Protein AF-A0A7X2SZA6-F1 (afdb_monomer_lite)

Organism: Enterobacter agglomerans (NCBI:txid549)

Radius of gyration: 14.44 Å; chains: 1; bounding box: 27×26×45 Å

Foldseek 3Di:
DDDDDAPDDPVSNVVVLVVVLVVLAQADEAEPDDDDPVSVVVCVVSVHAYEYECDPDDDPRHHYHHDPCVVVVVVVVD

InterPro domains:
  IPR028082 Periplasmic binding protein-like I [SSF53822] (3-77)

pLDDT: mean 81.09, std 10.89, range [57.88, 94.75]

Secondary structure (DSSP, 8-state):
-------S-HHHHHHHHHHHHHTT-SEEEEESSSSPHHHHHHHHHTT-EEEEES-----TTPEEE---HHHHHHHHT-

Structure (mmCIF, N/CA/C/O backbone):
data_AF-A0A7X2SZA6-F1
#
_entry.id   AF-A0A7X2SZA6-F1
#
loop_
_atom_site.group_PDB
_atom_site.id
_atom_site.type_symbol
_atom_site.label_atom_id
_atom_site.label_alt_id
_atom_site.label_comp_id
_atom_site.label_asym_id
_atom_site.label_entity_id
_atom_site.label_seq_id
_atom_site.pdbx_PDB_ins_code
_atom_site.Cartn_x
_atom_site.Cartn_y
_atom_site.Cartn_z
_atom_site.occupancy
_atom_site.B_iso_or_equiv
_atom_site.auth_seq_id
_atom_site.auth_comp_id
_atom_site.auth_asym_id
_atom_site.auth_atom_id
_atom_site.pdbx_PDB_model_num
ATOM 1 N N . ALA A 1 1 ? 5.755 6.534 14.524 1.00 73.31 1 ALA A N 1
ATOM 2 C CA . ALA A 1 1 ? 5.432 5.892 13.233 1.00 73.31 1 ALA A CA 1
ATOM 3 C C . ALA A 1 1 ? 5.400 4.382 13.434 1.00 73.31 1 ALA A C 1
ATOM 5 O O . ALA A 1 1 ? 6.070 3.901 14.341 1.00 73.31 1 ALA A O 1
ATOM 6 N N . MET A 1 2 ? 4.618 3.657 12.641 1.00 83.62 2 MET A N 1
ATOM 7 C CA . MET A 1 2 ? 4.440 2.207 12.750 1.00 83.62 2 MET A CA 1
ATOM 8 C C . MET A 1 2 ? 4.636 1.597 11.363 1.00 83.62 2 MET A C 1
ATOM 10 O O . MET A 1 2 ? 4.161 2.154 10.377 1.00 83.62 2 MET A O 1
ATOM 14 N N . LEU A 1 3 ? 5.359 0.481 11.304 1.00 82.88 3 LEU A N 1
ATOM 15 C CA . LEU A 1 3 ? 5.649 -0.254 10.078 1.00 82.88 3 LEU A CA 1
ATOM 16 C C . LEU A 1 3 ? 5.117 -1.673 10.235 1.00 82.88 3 LEU A C 1
ATOM 18 O O . LEU A 1 3 ? 5.445 -2.355 11.205 1.00 82.88 3 LEU A O 1
ATOM 22 N N . ILE A 1 4 ? 4.313 -2.110 9.274 1.00 78.62 4 ILE A N 1
ATOM 23 C CA . ILE A 1 4 ? 3.759 -3.458 9.241 1.00 78.62 4 ILE A CA 1
ATOM 24 C C . ILE A 1 4 ? 4.362 -4.160 8.041 1.00 78.62 4 ILE A C 1
ATOM 26 O O . ILE A 1 4 ? 4.178 -3.724 6.909 1.00 78.62 4 ILE A O 1
ATOM 30 N N . ASN A 1 5 ? 5.092 -5.239 8.305 1.00 77.38 5 ASN A N 1
ATOM 31 C CA . ASN A 1 5 ? 5.534 -6.139 7.256 1.00 77.38 5 ASN A CA 1
ATOM 32 C C . ASN A 1 5 ? 4.428 -7.163 6.990 1.00 77.38 5 ASN A C 1
ATOM 34 O O . ASN A 1 5 ? 3.910 -7.796 7.912 1.00 77.38 5 ASN A O 1
ATOM 38 N N . THR A 1 6 ? 4.081 -7.292 5.721 1.00 72.69 6 THR A N 1
ATOM 39 C CA . THR A 1 6 ? 2.934 -8.034 5.216 1.00 72.69 6 THR A CA 1
ATOM 40 C C . THR A 1 6 ? 3.322 -9.298 4.448 1.00 72.69 6 THR A C 1
ATOM 42 O O . THR A 1 6 ? 2.558 -9.767 3.611 1.00 72.69 6 THR A O 1
ATOM 45 N N . ASP A 1 7 ? 4.494 -9.870 4.748 1.00 72.62 7 ASP A N 1
ATOM 46 C CA . ASP A 1 7 ? 4.937 -11.183 4.253 1.00 72.62 7 ASP A CA 1
ATOM 47 C C . ASP A 1 7 ? 3.905 -12.309 4.529 1.00 72.62 7 ASP A C 1
ATOM 49 O O . ASP A 1 7 ? 3.009 -12.136 5.354 1.00 72.62 7 ASP A O 1
ATOM 53 N N . ARG A 1 8 ? 4.061 -13.457 3.842 1.00 58.44 8 ARG A N 1
ATOM 54 C CA . ARG A 1 8 ? 3.171 -14.627 3.592 1.00 58.44 8 ARG A CA 1
ATOM 55 C C . ARG A 1 8 ? 2.319 -15.205 4.740 1.00 58.44 8 ARG A C 1
ATOM 57 O O . ARG A 1 8 ? 1.692 -16.243 4.549 1.00 58.44 8 ARG A O 1
ATOM 64 N N . SER A 1 9 ? 2.279 -14.615 5.931 1.00 57.88 9 SER A N 1
ATOM 65 C CA . SER A 1 9 ? 1.376 -15.025 7.007 1.00 57.88 9 SER A CA 1
ATOM 66 C C . SER A 1 9 ? 0.203 -14.050 7.165 1.00 57.88 9 SER A C 1
ATOM 68 O O . SER A 1 9 ? 0.273 -13.086 7.934 1.00 57.88 9 SER A O 1
ATOM 70 N N . ASP A 1 10 ? -0.912 -14.360 6.508 1.00 60.34 10 ASP A N 1
ATOM 71 C CA . ASP A 1 10 ? -2.172 -13.598 6.557 1.00 60.34 10 ASP A CA 1
ATOM 72 C C . ASP A 1 10 ? -2.656 -13.295 7.992 1.00 60.34 10 ASP A C 1
ATOM 74 O O . ASP A 1 10 ? -3.242 -12.244 8.275 1.00 60.34 10 ASP A O 1
ATOM 78 N N . ALA A 1 11 ? -2.353 -14.189 8.941 1.00 59.12 11 ALA A N 1
ATOM 79 C CA . ALA A 1 11 ? -2.715 -14.041 10.350 1.00 59.12 11 ALA A CA 1
ATOM 80 C C . ALA A 1 11 ? -1.940 -12.923 11.076 1.00 59.12 11 ALA A C 1
ATOM 82 O O . ALA A 1 11 ? -2.524 -12.198 11.883 1.00 59.12 11 ALA A O 1
ATOM 83 N N . ARG A 1 12 ? -0.638 -12.742 10.793 1.00 61.69 12 ARG A N 1
ATOM 84 C CA . ARG A 1 12 ? 0.156 -11.663 11.420 1.00 61.69 12 ARG A CA 1
ATOM 85 C C . ARG A 1 12 ? -0.187 -10.306 10.824 1.00 61.69 12 ARG A C 1
ATOM 87 O O . ARG A 1 12 ? -0.229 -9.321 11.557 1.00 61.69 12 ARG A O 1
ATOM 94 N N . VAL A 1 13 ? -0.497 -10.280 9.528 1.00 64.50 13 VAL A N 1
ATOM 95 C CA . VAL A 1 13 ? -0.954 -9.077 8.831 1.00 64.50 13 VAL A CA 1
ATOM 96 C C . VAL A 1 13 ? -2.248 -8.566 9.443 1.00 64.50 13 VAL A C 1
ATOM 98 O O . VAL A 1 13 ? -2.303 -7.415 9.857 1.00 64.50 13 VAL A O 1
ATOM 101 N N . SER A 1 14 ? -3.252 -9.430 9.592 1.00 67.38 14 SER A N 1
ATOM 102 C CA . SER A 1 14 ? -4.562 -9.044 10.130 1.00 67.38 14 SER A CA 1
ATOM 103 C C . SER A 1 14 ? -4.483 -8.491 11.560 1.00 67.38 14 SER A C 1
ATOM 105 O O . SER A 1 14 ? -5.121 -7.484 11.870 1.00 67.38 14 SER A O 1
ATOM 107 N N . ALA A 1 15 ? -3.672 -9.105 12.428 1.00 68.69 15 ALA A N 1
ATOM 108 C CA . ALA A 1 15 ? -3.494 -8.653 13.809 1.00 68.69 15 ALA A CA 1
ATOM 109 C C . ALA A 1 15 ? -2.739 -7.315 13.900 1.00 68.69 15 ALA A C 1
ATOM 111 O O . ALA A 1 15 ? -3.170 -6.408 14.614 1.00 68.69 15 ALA A O 1
ATOM 112 N N . ALA A 1 16 ? -1.654 -7.162 13.136 1.00 66.19 16 ALA A N 1
ATOM 113 C CA . ALA A 1 16 ? -0.921 -5.902 13.054 1.00 66.19 16 ALA A CA 1
ATOM 114 C C . ALA A 1 16 ? -1.797 -4.782 12.468 1.00 66.19 16 ALA A C 1
ATOM 116 O O . ALA A 1 16 ? -1.716 -3.633 12.895 1.00 66.19 16 ALA A O 1
ATOM 117 N N . LEU A 1 17 ? -2.696 -5.116 11.541 1.00 66.06 17 LEU A N 1
ATOM 118 C CA . LEU A 1 17 ? -3.617 -4.154 10.954 1.00 66.06 17 LEU A CA 1
ATOM 119 C C . LEU A 1 17 ? -4.726 -3.711 11.907 1.00 66.06 17 LEU A C 1
ATOM 121 O O . LEU A 1 17 ? -5.066 -2.534 11.952 1.00 66.06 17 LEU A O 1
ATOM 125 N N . GLN A 1 18 ? -5.277 -4.633 12.697 1.00 68.62 18 GLN A N 1
ATOM 126 C CA . GLN A 1 18 ? -6.189 -4.277 13.785 1.00 68.62 18 GLN A CA 1
ATOM 127 C C . GLN A 1 18 ? -5.507 -3.318 14.763 1.00 68.62 18 GLN A C 1
ATOM 129 O O . GLN A 1 18 ? -6.089 -2.311 15.165 1.00 68.62 18 GLN A O 1
ATOM 134 N N . GLN A 1 19 ? -4.234 -3.563 15.077 1.00 67.88 19 GLN A N 1
ATOM 135 C CA . GLN A 1 19 ? -3.435 -2.635 15.869 1.00 67.88 19 GLN A CA 1
ATOM 136 C C . GLN A 1 19 ? -3.269 -1.274 15.169 1.00 67.88 19 GLN A C 1
ATOM 138 O O . GLN A 1 19 ? -3.356 -0.245 15.833 1.00 67.88 19 GLN A O 1
ATOM 143 N N . ALA A 1 20 ? -3.124 -1.256 13.841 1.00 64.12 20 ALA A N 1
ATOM 144 C CA . ALA A 1 20 ? -3.006 -0.038 13.041 1.00 64.12 20 ALA A CA 1
ATOM 145 C C . ALA A 1 20 ? -4.273 0.801 12.924 1.00 64.12 20 ALA A C 1
ATOM 147 O O . ALA A 1 20 ? -4.180 2.001 12.716 1.00 64.12 20 ALA A O 1
ATOM 148 N N . ILE A 1 21 ? -5.441 0.174 13.016 1.00 64.81 21 ILE A N 1
ATOM 149 C CA . ILE A 1 21 ? -6.739 0.856 12.999 1.00 64.81 21 ILE A CA 1
ATOM 150 C C . ILE A 1 21 ? -7.048 1.434 14.376 1.00 64.81 21 ILE A C 1
ATOM 152 O O . ILE A 1 21 ? -7.556 2.548 14.489 1.00 64.81 21 ILE A O 1
ATOM 156 N N . ASN A 1 22 ? -6.708 0.689 15.431 1.00 66.88 22 ASN A N 1
ATOM 157 C CA . ASN A 1 22 ? -6.786 1.177 16.808 1.00 66.88 22 ASN A CA 1
ATOM 158 C C . ASN A 1 22 ? -5.788 2.315 17.056 1.00 66.88 22 ASN A C 1
ATOM 160 O O . ASN A 1 22 ? -6.025 3.207 17.872 1.00 66.88 22 ASN A O 1
ATOM 164 N N . PHE A 1 23 ? -4.677 2.303 16.326 1.00 67.31 23 PHE A N 1
ATOM 165 C CA . PHE A 1 23 ? -3.791 3.441 16.203 1.00 67.31 23 PHE A CA 1
ATOM 166 C C . PHE A 1 23 ? -4.484 4.492 15.324 1.00 67.31 23 PHE A C 1
ATOM 168 O O . PHE A 1 23 ? -4.664 4.301 14.129 1.00 67.31 23 PHE A O 1
ATOM 175 N N . ARG A 1 24 ? -4.928 5.603 15.915 1.00 75.44 24 ARG A N 1
ATOM 176 C CA . ARG A 1 24 ? -5.703 6.660 15.241 1.00 75.44 24 ARG A CA 1
ATOM 177 C C . ARG A 1 24 ? -4.830 7.483 14.277 1.00 75.44 24 ARG A C 1
ATOM 179 O O . ARG A 1 24 ? -4.631 8.672 14.483 1.00 75.44 24 ARG A O 1
ATOM 186 N N . ALA A 1 25 ? -4.244 6.826 13.280 1.00 80.06 25 ALA A N 1
ATOM 187 C CA . ALA A 1 25 ? -3.363 7.441 12.303 1.00 80.06 25 ALA A CA 1
ATOM 188 C C . ALA A 1 25 ? -4.146 8.402 11.405 1.00 80.06 25 ALA A C 1
ATOM 190 O O . ALA A 1 25 ? -5.198 8.042 10.879 1.00 80.06 25 ALA A O 1
ATOM 191 N N . ASP A 1 26 ? -3.585 9.588 11.181 1.00 86.56 26 ASP A N 1
ATOM 192 C CA . ASP A 1 26 ? -4.142 10.575 10.250 1.00 86.56 26 ASP A CA 1
ATOM 193 C C . ASP A 1 26 ? -3.895 10.189 8.778 1.00 86.56 26 ASP A C 1
ATOM 195 O O . ASP A 1 26 ? -4.613 10.633 7.877 1.00 86.56 26 ASP A O 1
ATOM 199 N N . ALA A 1 27 ? -2.879 9.352 8.524 1.00 89.00 27 ALA A N 1
ATOM 200 C CA . ALA A 1 27 ? -2.517 8.873 7.196 1.00 89.00 27 ALA A CA 1
ATOM 201 C C . ALA A 1 27 ? -1.865 7.480 7.219 1.00 89.00 27 ALA A C 1
ATOM 203 O O . ALA A 1 27 ? -1.180 7.117 8.178 1.00 89.00 27 ALA A O 1
ATOM 204 N N . SER A 1 28 ? -2.028 6.745 6.117 1.00 89.06 28 SER A N 1
ATOM 205 C CA . SER A 1 28 ? -1.440 5.425 5.878 1.00 89.06 28 SER A CA 1
ATOM 206 C C . SER A 1 28 ? -0.764 5.368 4.509 1.00 89.06 28 SER A C 1
ATOM 208 O O . SER A 1 28 ? -1.330 5.791 3.501 1.00 89.06 28 SER A O 1
ATOM 210 N N . ILE A 1 29 ? 0.451 4.817 4.474 1.00 90.94 29 ILE A N 1
ATOM 211 C CA . ILE A 1 29 ? 1.205 4.564 3.242 1.00 90.94 29 ILE A CA 1
ATOM 212 C C . ILE A 1 29 ? 1.166 3.062 2.981 1.00 90.94 29 ILE A C 1
ATOM 214 O O . ILE A 1 29 ? 1.612 2.279 3.819 1.00 90.94 29 ILE A O 1
ATOM 218 N N . ILE A 1 30 ? 0.628 2.664 1.831 1.00 88.19 30 ILE A N 1
ATOM 219 C CA . ILE A 1 30 ? 0.462 1.261 1.449 1.00 88.19 30 ILE A CA 1
ATOM 220 C C . ILE A 1 30 ? 1.309 1.005 0.210 1.00 88.19 30 ILE A C 1
ATOM 222 O O . ILE A 1 30 ? 1.109 1.624 -0.835 1.00 88.19 30 ILE A O 1
ATOM 226 N N . LEU A 1 31 ? 2.263 0.087 0.335 1.00 88.44 31 LEU A N 1
ATOM 227 C CA . LEU A 1 31 ? 3.155 -0.294 -0.750 1.00 88.44 31 LEU A CA 1
ATOM 228 C C . LEU A 1 31 ? 2.625 -1.528 -1.487 1.00 88.44 31 LEU A C 1
ATOM 230 O O . LEU A 1 31 ? 1.866 -2.336 -0.942 1.00 88.44 31 LEU A O 1
ATOM 234 N N . SER A 1 32 ? 3.037 -1.655 -2.744 1.00 75.50 32 SER A N 1
ATOM 235 C CA . SER A 1 32 ? 2.857 -2.846 -3.566 1.00 75.50 32 SER A CA 1
ATOM 236 C C . SER A 1 32 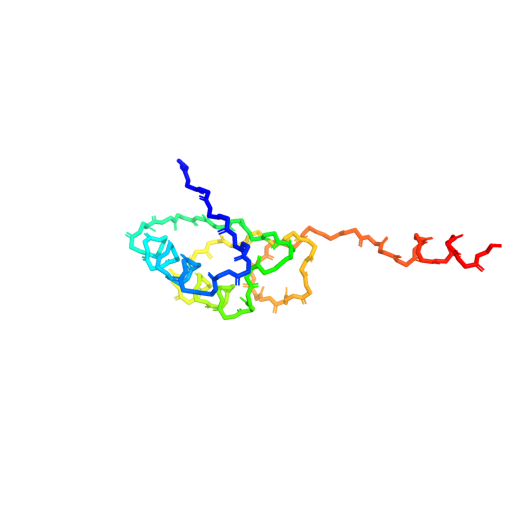? 3.443 -4.088 -2.905 1.00 75.50 32 SER A C 1
ATOM 238 O O . SER A 1 32 ? 4.515 -4.029 -2.302 1.00 75.50 32 SER A O 1
ATOM 240 N N . GLY A 1 33 ? 2.763 -5.216 -3.090 1.00 70.62 33 GLY A N 1
ATOM 241 C CA . GLY A 1 33 ? 2.982 -6.460 -2.356 1.00 70.62 33 GLY A CA 1
ATOM 242 C C . GLY A 1 33 ? 1.714 -6.847 -1.597 1.00 70.62 33 GLY A C 1
ATOM 243 O O . GLY A 1 33 ? 0.780 -6.045 -1.498 1.00 70.62 33 GLY A O 1
ATOM 244 N N . MET A 1 34 ? 1.666 -8.067 -1.041 1.00 64.38 34 MET A N 1
ATOM 245 C CA . MET A 1 34 ? 0.752 -8.325 0.084 1.00 64.38 34 MET A CA 1
ATOM 246 C C . MET A 1 34 ? 0.952 -7.157 1.055 1.00 64.38 34 MET A C 1
ATOM 248 O O . MET A 1 34 ? 2.107 -6.812 1.298 1.00 64.38 34 MET A O 1
ATOM 252 N N . PRO A 1 35 ? -0.101 -6.464 1.508 1.00 66.69 35 PRO A N 1
ATOM 253 C CA . PRO A 1 35 ? -1.422 -7.002 1.796 1.00 66.69 35 PRO A CA 1
ATOM 254 C C . PRO A 1 35 ? -2.440 -6.962 0.648 1.00 66.69 35 PRO A C 1
ATOM 256 O O . PRO A 1 35 ? -2.346 -6.159 -0.286 1.00 66.69 35 PRO A O 1
ATOM 259 N N . ASP A 1 36 ? -3.463 -7.810 0.782 1.00 73.62 36 ASP A N 1
ATOM 260 C CA . ASP A 1 36 ? -4.673 -7.773 -0.041 1.00 73.62 36 ASP A C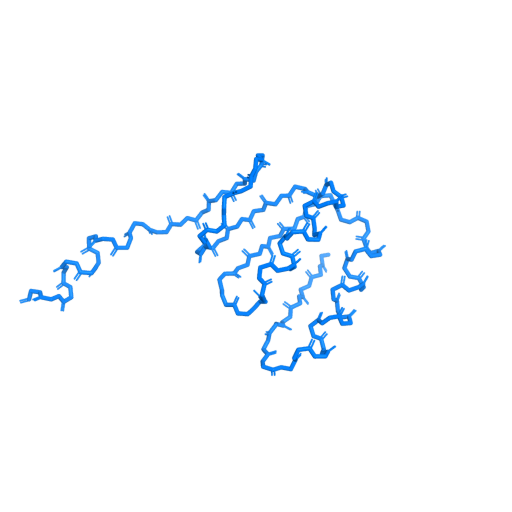A 1
ATOM 261 C C . ASP A 1 36 ? -5.370 -6.396 0.012 1.00 73.62 36 ASP A C 1
ATOM 263 O O . ASP A 1 36 ? -5.316 -5.659 1.001 1.00 73.62 36 ASP A O 1
ATOM 267 N N . SER A 1 37 ? -6.069 -6.085 -1.077 1.00 76.19 37 SER A N 1
ATOM 268 C CA . SER A 1 37 ? -6.923 -4.916 -1.296 1.00 76.19 37 SER A CA 1
ATOM 269 C C . SER A 1 37 ? -7.907 -4.600 -0.154 1.00 76.19 37 SER A C 1
ATOM 271 O O . SER A 1 37 ? -8.264 -3.432 0.049 1.00 76.19 37 SER A O 1
ATOM 273 N N . GLY A 1 38 ? -8.321 -5.596 0.642 1.00 78.38 38 GLY A N 1
ATOM 274 C CA . GLY A 1 38 ? -9.169 -5.402 1.818 1.00 78.38 38 GLY A CA 1
ATOM 275 C C . GLY A 1 38 ? -8.584 -4.422 2.840 1.00 78.38 38 GLY A C 1
ATOM 276 O O . GLY A 1 38 ? -9.327 -3.671 3.474 1.00 78.38 38 GLY A O 1
ATOM 277 N N . ILE A 1 39 ? -7.256 -4.353 2.943 1.00 79.25 39 ILE A N 1
ATOM 278 C CA . ILE A 1 39 ? -6.539 -3.467 3.868 1.00 79.25 39 ILE A CA 1
ATOM 279 C C . ILE A 1 39 ? -6.656 -2.010 3.443 1.00 79.25 39 ILE A C 1
ATOM 281 O O . ILE A 1 39 ? -7.063 -1.161 4.239 1.00 79.25 39 ILE A O 1
ATOM 285 N N . THR A 1 40 ? -6.399 -1.740 2.165 1.00 86.19 40 THR A N 1
ATOM 286 C CA . THR A 1 40 ? -6.598 -0.424 1.555 1.00 86.19 40 THR A CA 1
ATOM 287 C C . THR A 1 40 ? -8.022 0.075 1.810 1.00 86.19 40 THR A C 1
ATOM 289 O O . THR A 1 40 ? -8.233 1.208 2.249 1.00 86.19 40 THR A O 1
ATOM 292 N N . ARG A 1 41 ? -9.021 -0.797 1.618 1.00 86.31 41 ARG A N 1
ATOM 293 C CA . AR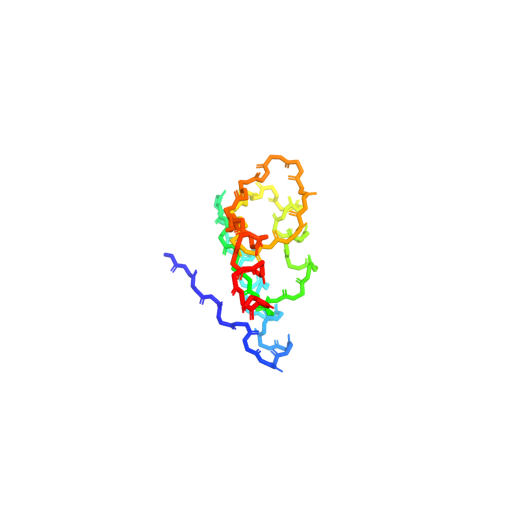G A 1 41 ? -10.436 -0.459 1.824 1.00 86.31 41 ARG A CA 1
ATOM 294 C C . ARG A 1 41 ? -10.782 -0.190 3.288 1.00 86.31 41 ARG A C 1
ATOM 296 O O . ARG A 1 41 ? -11.661 0.629 3.557 1.00 86.31 41 ARG A O 1
ATOM 303 N N . LEU A 1 42 ? -10.132 -0.877 4.222 1.00 84.62 42 LEU A N 1
ATOM 304 C CA . LEU A 1 42 ? -10.371 -0.714 5.650 1.00 84.62 42 LEU A CA 1
ATOM 305 C C . LEU A 1 42 ? -9.817 0.623 6.150 1.00 84.62 42 LEU A C 1
ATOM 307 O O . LEU A 1 42 ? -10.577 1.411 6.708 1.00 84.62 42 LEU A O 1
ATOM 311 N N . CYS A 1 43 ? -8.553 0.940 5.853 1.00 84.88 43 CYS A N 1
ATOM 312 C CA . CYS A 1 43 ? -7.962 2.246 6.164 1.00 84.88 43 CYS A CA 1
ATOM 313 C C . CYS A 1 43 ? -8.776 3.401 5.552 1.00 84.88 43 CYS A C 1
ATOM 315 O O . CYS A 1 43 ? -9.051 4.393 6.229 1.00 84.88 43 CYS A O 1
ATOM 317 N N . TYR A 1 44 ? -9.259 3.227 4.316 1.00 89.06 44 TYR A N 1
ATOM 318 C CA . TYR A 1 44 ? -10.149 4.184 3.652 1.00 89.06 44 TYR A CA 1
ATOM 319 C C . TYR A 1 44 ? -11.459 4.414 4.421 1.00 89.06 44 TYR A C 1
ATOM 321 O O . TYR A 1 44 ? -11.852 5.553 4.664 1.00 89.06 44 TYR A O 1
ATOM 329 N N . LYS A 1 45 ? -12.134 3.338 4.852 1.00 88.12 45 LYS A N 1
ATOM 330 C CA . LYS A 1 45 ? -13.381 3.426 5.636 1.00 88.12 45 LYS A CA 1
ATOM 331 C C . LYS A 1 45 ? -13.194 4.118 6.985 1.00 88.12 45 LYS A C 1
ATOM 333 O O . LYS A 1 45 ? -14.137 4.724 7.482 1.00 88.12 45 LYS A O 1
ATOM 338 N N . HIS A 1 46 ? -12.001 4.035 7.563 1.00 86.44 46 HIS A N 1
ATOM 339 C CA . HIS A 1 46 ? -11.661 4.725 8.804 1.00 86.44 46 HIS A CA 1
ATOM 340 C C . HIS A 1 46 ? -11.304 6.208 8.607 1.00 86.44 46 HIS A C 1
ATOM 342 O O . HIS A 1 46 ? -10.961 6.876 9.579 1.00 86.44 46 HIS A O 1
ATOM 348 N N . GLY A 1 47 ? -11.421 6.740 7.384 1.00 88.38 47 GLY A N 1
ATOM 349 C CA . GLY A 1 47 ? -11.197 8.156 7.089 1.00 88.38 47 GLY A CA 1
ATOM 350 C C . GLY A 1 47 ? -9.724 8.554 7.052 1.00 88.38 47 GLY A C 1
ATOM 351 O O . GLY A 1 47 ? -9.413 9.736 7.156 1.00 88.38 47 GLY A O 1
ATOM 352 N N . GLN A 1 48 ? -8.816 7.584 6.927 1.00 89.88 48 GLN A N 1
ATOM 353 C CA . GLN A 1 48 ? -7.385 7.861 6.846 1.00 89.88 48 GLN A CA 1
ATOM 354 C C . GLN A 1 48 ? -7.027 8.400 5.458 1.00 89.88 48 GLN A C 1
ATOM 356 O O . GLN A 1 48 ? -7.510 7.886 4.445 1.00 89.88 48 GLN A O 1
ATOM 361 N N . HIS A 1 49 ? -6.124 9.383 5.392 1.00 91.62 49 HIS A N 1
ATOM 362 C CA . HIS A 1 49 ? -5.517 9.771 4.120 1.00 91.62 49 HIS A CA 1
ATOM 363 C C . HIS A 1 49 ? -4.611 8.648 3.618 1.00 91.62 49 HIS A C 1
ATOM 365 O O . HIS A 1 49 ? -3.742 8.176 4.353 1.00 91.62 49 HIS A O 1
ATOM 371 N N . LEU A 1 50 ? -4.793 8.217 2.370 1.00 92.31 50 LEU A N 1
ATOM 372 C CA . LEU A 1 50 ? -4.012 7.113 1.815 1.00 92.31 50 LEU A CA 1
ATOM 373 C C . LEU A 1 50 ? -3.025 7.597 0.762 1.00 92.31 50 LEU A C 1
ATOM 375 O O . LEU A 1 50 ? -3.396 8.326 -0.161 1.00 92.31 50 LEU A O 1
ATOM 379 N N . VAL A 1 51 ? -1.792 7.109 0.880 1.00 93.88 51 VAL A N 1
ATOM 380 C CA . VAL A 1 51 ? -0.784 7.142 -0.181 1.00 93.88 51 VAL A CA 1
ATOM 381 C C . VAL A 1 51 ? -0.550 5.710 -0.650 1.00 93.88 51 VAL A C 1
ATOM 383 O O . VAL A 1 51 ? -0.178 4.848 0.146 1.00 93.88 51 VAL A O 1
ATOM 386 N N . LEU A 1 52 ? -0.787 5.451 -1.930 1.00 92.69 52 LEU A N 1
ATOM 387 C CA . LEU A 1 52 ? -0.680 4.142 -2.564 1.00 92.69 52 LEU A CA 1
ATOM 388 C C . LEU A 1 52 ? 0.554 4.134 -3.467 1.00 92.69 52 LEU A C 1
ATOM 390 O O . LEU A 1 52 ? 0.681 5.002 -4.327 1.00 92.69 52 LEU A O 1
ATOM 394 N N . ILE A 1 53 ? 1.470 3.186 -3.267 1.00 92.19 53 ILE A N 1
ATOM 395 C CA . ILE A 1 53 ? 2.719 3.097 -4.038 1.00 92.19 53 ILE A CA 1
ATOM 396 C C . ILE A 1 53 ? 2.738 1.798 -4.843 1.00 92.19 53 ILE A C 1
ATOM 398 O O . ILE A 1 53 ? 2.693 0.726 -4.241 1.00 92.19 53 ILE A O 1
ATOM 402 N N . ASN A 1 54 ? 2.867 1.887 -6.171 1.00 88.88 54 ASN A N 1
ATOM 403 C CA . ASN A 1 54 ? 2.858 0.746 -7.105 1.00 88.88 54 ASN A CA 1
ATOM 404 C C . ASN A 1 54 ? 1.603 -0.140 -6.964 1.00 88.88 54 ASN A C 1
ATOM 406 O O . ASN A 1 54 ? 1.662 -1.370 -7.005 1.00 88.88 54 ASN A O 1
ATOM 410 N N . ARG A 1 55 ? 0.458 0.502 -6.744 1.00 87.06 55 ARG A N 1
ATOM 411 C CA . ARG A 1 55 ? -0.836 -0.141 -6.529 1.00 87.06 55 ARG A CA 1
ATOM 412 C C . ARG A 1 55 ? -1.838 0.352 -7.562 1.00 87.06 55 ARG A C 1
ATOM 414 O O . ARG A 1 55 ? -1.854 1.537 -7.901 1.00 87.06 55 ARG A O 1
ATOM 421 N N . ASP A 1 56 ? -2.681 -0.567 -8.015 1.00 85.56 56 ASP A N 1
ATOM 422 C CA . ASP A 1 56 ? -3.669 -0.312 -9.066 1.00 85.56 56 ASP A CA 1
ATOM 423 C C . ASP A 1 56 ? -5.032 0.111 -8.496 1.00 85.56 56 ASP A C 1
ATOM 425 O O . ASP A 1 56 ? -5.947 0.465 -9.242 1.00 85.56 56 ASP A O 1
ATOM 429 N N . GLU A 1 57 ? -5.204 0.089 -7.168 1.00 87.56 57 GLU A N 1
ATOM 430 C CA . GLU A 1 57 ? -6.428 0.582 -6.543 1.00 87.56 57 GLU A CA 1
ATOM 431 C C . GLU A 1 57 ? -6.627 2.084 -6.780 1.00 87.56 57 GLU A C 1
ATOM 433 O O . GLU A 1 57 ? -5.767 2.907 -6.480 1.00 87.56 57 GLU A O 1
ATOM 438 N N . SER A 1 58 ? -7.828 2.451 -7.23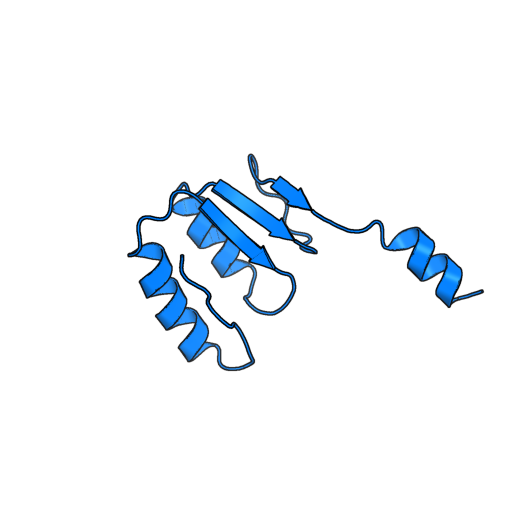2 1.00 85.38 58 SER A N 1
ATOM 439 C CA . SER A 1 58 ? -8.248 3.842 -7.383 1.00 85.38 58 SER A CA 1
ATOM 440 C C . SER A 1 58 ? -9.402 4.137 -6.429 1.00 85.38 58 SER A C 1
ATOM 442 O O . SER A 1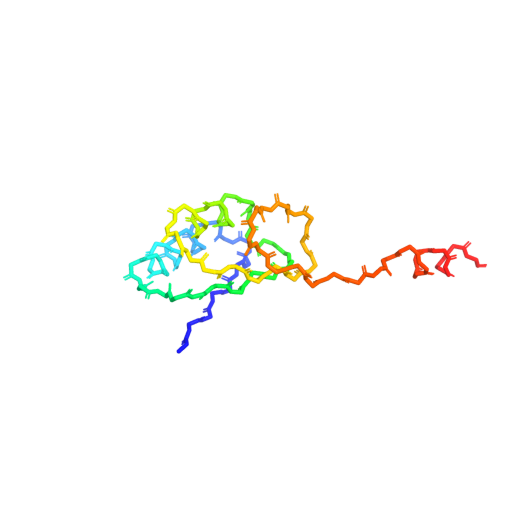 58 ? -10.539 3.712 -6.643 1.00 85.38 58 SER A O 1
ATOM 444 N N . LEU A 1 59 ? -9.100 4.836 -5.333 1.00 89.50 59 LEU A N 1
ATOM 445 C CA . LEU A 1 59 ? -10.088 5.307 -4.363 1.00 89.50 59 LEU A CA 1
ATOM 446 C C . LEU A 1 59 ? -10.111 6.846 -4.348 1.00 89.50 59 LEU A C 1
ATOM 448 O O . LEU A 1 59 ? -9.044 7.468 -4.407 1.00 89.50 59 LEU A O 1
ATOM 452 N N . PRO A 1 60 ? -11.290 7.487 -4.236 1.00 92.81 60 PRO A N 1
ATOM 453 C CA . PRO A 1 60 ? -11.388 8.944 -4.194 1.00 92.81 60 PRO A CA 1
ATOM 454 C C . PRO A 1 60 ? -10.560 9.554 -3.059 1.00 92.81 60 PRO A C 1
ATOM 456 O O . PRO A 1 60 ? -10.635 9.090 -1.924 1.00 92.81 60 PRO A O 1
ATOM 459 N N . GLY A 1 61 ? -9.803 10.612 -3.355 1.00 91.12 61 GLY A N 1
ATOM 460 C CA . GLY A 1 61 ? -8.994 11.325 -2.358 1.00 91.12 61 GLY A CA 1
ATOM 461 C C . GLY A 1 61 ? -7.694 10.621 -1.954 1.00 91.12 61 GLY A C 1
ATOM 462 O O . GLY A 1 61 ? -7.012 11.095 -1.051 1.00 91.12 61 GLY A O 1
ATOM 463 N N . THR A 1 62 ? -7.335 9.514 -2.609 1.00 93.25 62 THR A N 1
ATOM 464 C CA . THR A 1 62 ? -6.039 8.855 -2.396 1.00 93.25 62 THR A CA 1
ATOM 465 C C . THR A 1 62 ? -4.963 9.435 -3.307 1.00 93.25 62 THR A C 1
ATOM 467 O O . 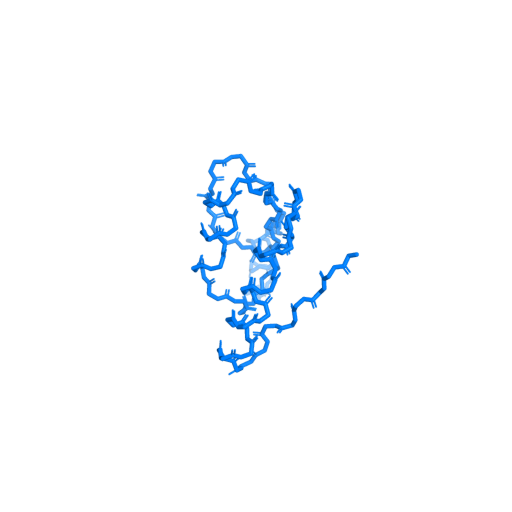THR A 1 62 ? -5.235 9.827 -4.443 1.00 93.25 62 THR A O 1
ATOM 470 N N . LEU A 1 63 ? -3.728 9.494 -2.810 1.00 94.75 63 LEU A N 1
ATOM 471 C CA . LEU A 1 63 ? -2.558 9.859 -3.601 1.00 94.75 63 LEU A CA 1
ATOM 472 C C . LEU A 1 63 ? -1.911 8.587 -4.146 1.00 94.75 63 LEU A C 1
ATOM 474 O O . LEU A 1 63 ? -1.463 7.751 -3.369 1.00 94.75 63 LEU A O 1
ATOM 478 N N . SER A 1 64 ? -1.832 8.452 -5.467 1.00 92.88 64 SER A N 1
ATOM 479 C CA . SER A 1 64 ? -1.182 7.306 -6.113 1.00 92.88 64 SER A CA 1
ATOM 480 C C . SER A 1 64 ? 0.190 7.693 -6.657 1.00 92.88 64 SER A C 1
ATOM 482 O O . SER A 1 64 ? 0.314 8.666 -7.399 1.00 92.88 64 SER A O 1
ATOM 484 N N . ILE A 1 65 ? 1.212 6.921 -6.297 1.00 93.12 65 ILE A N 1
ATOM 485 C CA . ILE A 1 65 ? 2.584 7.040 -6.788 1.00 93.12 65 ILE A CA 1
ATOM 486 C C . ILE A 1 65 ? 2.908 5.741 -7.521 1.00 93.12 65 ILE A C 1
ATOM 488 O O . ILE A 1 65 ? 3.196 4.721 -6.900 1.00 93.12 65 ILE A O 1
ATOM 492 N N . ASN A 1 66 ? 2.851 5.782 -8.848 1.00 89.44 66 ASN A N 1
ATOM 493 C CA . ASN A 1 66 ? 3.098 4.631 -9.709 1.00 89.44 66 ASN A CA 1
ATOM 494 C C . ASN A 1 66 ? 4.149 4.995 -10.758 1.00 89.44 66 ASN A C 1
ATOM 496 O O . ASN A 1 66 ? 4.201 6.133 -11.230 1.00 89.44 66 ASN A O 1
ATOM 500 N N . LEU A 1 67 ? 4.979 4.026 -11.129 1.00 87.50 67 LEU A N 1
ATOM 501 C CA . LEU A 1 67 ? 5.871 4.146 -12.278 1.00 87.50 67 LEU A CA 1
ATOM 502 C C . LEU A 1 67 ? 5.094 3.852 -13.564 1.00 87.50 67 LEU A C 1
ATOM 504 O O . LEU A 1 67 ? 4.330 2.884 -13.619 1.00 87.50 67 LEU A O 1
ATOM 508 N N . ASP A 1 68 ? 5.319 4.647 -14.616 1.00 86.38 68 ASP A N 1
ATOM 509 C CA . ASP A 1 68 ? 4.856 4.253 -15.946 1.00 86.38 68 ASP A CA 1
ATOM 510 C C . ASP A 1 68 ? 5.647 3.018 -16.373 1.00 86.38 68 ASP A C 1
ATOM 512 O O . ASP A 1 68 ? 6.828 3.087 -16.708 1.00 86.38 68 ASP A O 1
ATOM 516 N N . SER A 1 69 ? 4.989 1.868 -16.286 1.00 84.06 69 SER A N 1
ATOM 517 C CA . SER A 1 69 ? 5.613 0.575 -16.540 1.00 84.06 69 SER A CA 1
ATOM 518 C C . SER A 1 69 ? 5.667 0.258 -18.036 1.00 84.06 69 SER A C 1
ATOM 520 O O . SER A 1 69 ? 6.375 -0.665 -18.433 1.00 84.06 69 SER A O 1
ATOM 522 N N . ARG A 1 70 ? 4.951 1.020 -18.881 1.00 88.12 70 ARG A N 1
ATOM 523 C CA . ARG A 1 70 ? 4.867 0.760 -20.327 1.00 88.12 70 ARG A CA 1
ATOM 524 C C . ARG A 1 70 ? 6.217 0.944 -21.028 1.00 88.12 70 ARG A C 1
ATOM 526 O O . ARG A 1 70 ? 6.635 -0.007 -21.680 1.00 88.12 70 ARG A O 1
ATOM 533 N N . PRO A 1 71 ? 6.964 2.051 -20.834 1.00 90.69 71 PRO A N 1
ATOM 534 C CA . PRO A 1 71 ? 8.267 2.219 -21.480 1.00 90.69 71 PRO A CA 1
ATOM 535 C C . PRO A 1 71 ? 9.282 1.151 -21.056 1.00 90.69 71 PRO A C 1
ATOM 537 O O . PRO A 1 71 ? 10.083 0.689 -21.864 1.00 90.69 71 PRO A O 1
ATOM 540 N N . ALA A 1 72 ? 9.242 0.732 -19.786 1.00 88.88 72 ALA A N 1
ATOM 541 C CA . ALA A 1 72 ? 10.113 -0.326 -19.281 1.00 88.88 72 ALA A CA 1
ATOM 542 C C . ALA A 1 72 ? 9.772 -1.690 -19.904 1.00 88.88 72 ALA A C 1
ATOM 544 O O . ALA A 1 72 ? 10.675 -2.432 -20.285 1.00 88.88 72 ALA A O 1
ATOM 545 N N . ALA A 1 73 ? 8.481 -2.007 -20.042 1.00 89.88 73 ALA A N 1
ATOM 546 C CA . ALA A 1 73 ? 8.024 -3.231 -20.693 1.00 89.88 73 ALA A CA 1
ATOM 547 C C . ALA A 1 73 ? 8.376 -3.255 -22.189 1.00 89.88 73 ALA A C 1
ATOM 549 O O . ALA A 1 73 ? 8.873 -4.267 -22.671 1.00 89.88 73 ALA A O 1
ATOM 550 N N . GLU A 1 74 ? 8.178 -2.142 -22.903 1.00 94.56 74 GLU A N 1
ATOM 551 C CA . GLU A 1 74 ? 8.564 -1.993 -24.313 1.00 94.56 74 GLU A CA 1
ATOM 552 C C . GLU A 1 74 ? 10.075 -2.174 -24.514 1.00 94.56 74 GLU A C 1
ATOM 554 O O . GLU A 1 74 ? 10.497 -2.839 -25.454 1.00 94.56 74 GLU A O 1
ATOM 559 N N . MET A 1 75 ? 10.901 -1.636 -23.610 1.00 93.88 75 MET A N 1
ATOM 560 C CA . MET A 1 75 ? 12.354 -1.825 -23.653 1.00 93.88 75 MET A CA 1
ATOM 561 C C . MET A 1 75 ? 12.770 -3.281 -23.417 1.00 93.88 75 MET A C 1
ATOM 563 O O . MET A 1 75 ? 13.734 -3.730 -24.021 1.00 93.88 75 MET A O 1
ATOM 567 N N . ALA A 1 76 ? 12.071 -4.014 -22.548 1.00 93.19 76 ALA A N 1
ATOM 568 C CA . ALA A 1 76 ? 12.445 -5.378 -22.174 1.00 93.19 76 ALA A CA 1
ATOM 569 C C . ALA A 1 76 ? 12.173 -6.427 -23.267 1.00 93.19 76 ALA A C 1
ATOM 571 O O . ALA A 1 76 ? 12.727 -7.524 -23.204 1.00 93.19 76 ALA A O 1
ATOM 572 N N . VAL A 1 77 ? 11.293 -6.116 -24.223 1.00 93.25 77 VAL A N 1
ATOM 573 C CA . VAL A 1 77 ? 10.927 -7.013 -25.334 1.00 93.25 77 VAL A CA 1
ATOM 574 C C . VAL A 1 77 ? 11.617 -6.662 -26.658 1.00 93.25 77 VAL A C 1
ATOM 576 O O . VAL A 1 77 ? 11.422 -7.387 -27.634 1.00 93.25 77 VAL A O 1
ATOM 579 N N . ASN A 1 78 ? 12.398 -5.575 -26.690 1.00 73.56 78 ASN A N 1
ATOM 580 C CA . ASN A 1 78 ? 13.290 -5.206 -27.797 1.00 73.56 78 ASN A CA 1
ATOM 581 C C . ASN A 1 78 ? 14.652 -5.895 -27.659 1.00 73.56 78 ASN A C 1
ATOM 583 O O . ASN A 1 78 ? 15.231 -6.236 -28.714 1.00 73.56 78 ASN A O 1
#

Sequence (78 aa):
AMLINTDRSDARVSAALQQAINFRADASIILSGMPDSGITRLCYKHGQHLVLINRDESLPGTLSINLDSRPAAEMAVN